Protein AF-A0A139PH31-F1 (afdb_monomer)

Radius of gyration: 16.7 Å; Cα contacts (8 Å, |Δi|>4): 154; chains: 1; bounding box: 53×32×45 Å

InterPro domains:
  IPR003717 Recombination protein O, RecO [PF02565] (2-141)
  IPR003717 Recombination protein O, RecO [PTHR33991] (1-150)
  IPR003717 Recombination protein O, RecO [TIGR00613] (2-146)
  IPR037278 ARFGAP/RecO-like zinc finger [SSF57863] (2-136)
  IPR042242 Recombination protein O, C-terminal [G3DSA:1.20.1440.120] (1-149)

Structure (mmCIF, N/CA/C/O backbone):
data_AF-A0A139PH31-F1
#
_entry.id   AF-A0A139PH31-F1
#
loop_
_atom_site.group_PDB
_atom_site.id
_atom_site.type_symbol
_atom_site.label_atom_id
_atom_site.label_alt_id
_atom_site.label_comp_id
_atom_site.label_asym_id
_atom_site.label_entity_id
_atom_site.label_seq_id
_atom_site.pdbx_PDB_ins_code
_atom_site.Cartn_x
_atom_site.Cartn_y
_atom_site.Cartn_z
_atom_site.occupancy
_atom_site.B_iso_or_equiv
_atom_site.auth_seq_id
_atom_site.auth_comp_id
_atom_site.auth_asym_id
_atom_site.auth_atom_id
_atom_site.pdbx_PDB_model_num
ATOM 1 N N . MET A 1 1 ? -7.797 -7.447 10.174 1.00 83.44 1 MET A N 1
ATOM 2 C CA . MET A 1 1 ? -6.356 -7.277 9.898 1.00 83.44 1 MET A CA 1
ATOM 3 C C . MET A 1 1 ? -5.533 -7.305 11.174 1.00 83.44 1 MET A C 1
ATOM 5 O O . MET A 1 1 ? -4.768 -8.243 11.317 1.00 83.44 1 MET A O 1
ATOM 9 N N . ALA A 1 2 ? -5.742 -6.380 12.122 1.00 86.25 2 ALA A N 1
ATOM 10 C CA . ALA A 1 2 ? -4.991 -6.337 13.388 1.00 86.25 2 ALA A CA 1
ATOM 11 C C . ALA A 1 2 ? -4.927 -7.694 14.121 1.00 86.25 2 ALA A C 1
ATOM 13 O O . ALA A 1 2 ? -3.842 -8.232 14.311 1.00 86.25 2 ALA A O 1
ATOM 14 N N . ASP A 1 3 ? -6.084 -8.289 14.420 1.00 86.25 3 ASP A N 1
ATOM 15 C CA . ASP A 1 3 ? -6.194 -9.595 15.094 1.00 86.25 3 ASP A CA 1
ATOM 16 C C . ASP A 1 3 ? -5.533 -10.751 14.318 1.00 86.25 3 ASP A C 1
ATOM 18 O O . ASP A 1 3 ? -4.913 -11.631 14.894 1.00 86.25 3 ASP A O 1
ATOM 22 N N . ALA A 1 4 ? -5.572 -10.713 12.985 1.00 87.56 4 ALA A N 1
ATOM 23 C CA . ALA A 1 4 ? -4.919 -11.732 12.161 1.00 87.56 4 ALA A CA 1
ATOM 24 C C . ALA A 1 4 ? -3.383 -11.592 12.128 1.00 87.56 4 ALA A C 1
ATOM 26 O O . ALA A 1 4 ? -2.696 -12.519 11.718 1.00 87.56 4 ALA A O 1
ATOM 27 N N . SER A 1 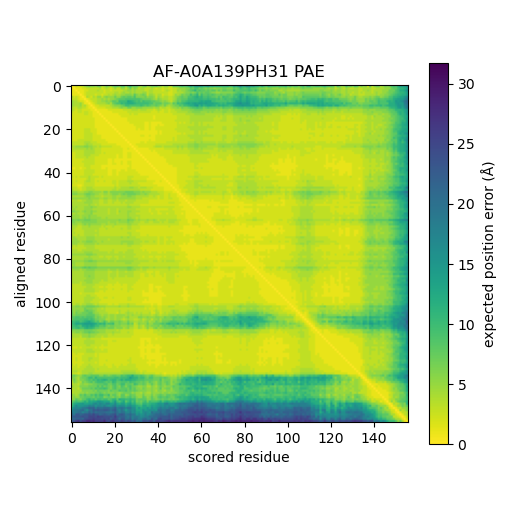5 ? -2.848 -10.432 12.527 1.00 87.69 5 SER A N 1
ATOM 28 C CA . SER A 1 5 ? -1.419 -10.082 12.455 1.00 87.69 5 SER A CA 1
ATOM 29 C C . SER A 1 5 ? -0.681 -10.200 13.798 1.00 87.69 5 SER A C 1
ATOM 31 O O . SER A 1 5 ? 0.441 -9.700 13.953 1.00 87.69 5 SER A O 1
ATOM 33 N N . ILE A 1 6 ? -1.330 -10.788 14.804 1.00 88.62 6 ILE A N 1
ATOM 34 C CA . ILE A 1 6 ? -0.787 -10.979 16.149 1.00 88.62 6 ILE A CA 1
ATOM 35 C C . ILE A 1 6 ? -0.768 -12.468 16.491 1.00 88.62 6 ILE A C 1
ATOM 37 O O . ILE A 1 6 ? -1.607 -13.239 16.031 1.00 88.62 6 ILE A O 1
ATOM 41 N N . GLN A 1 7 ? 0.222 -12.887 17.277 1.00 83.44 7 GLN A N 1
ATOM 42 C CA . GLN A 1 7 ? 0.266 -14.250 17.794 1.00 83.44 7 GLN A CA 1
ATOM 43 C C . GLN A 1 7 ? -0.696 -14.409 18.971 1.00 83.44 7 GLN A C 1
ATOM 45 O O . GLN A 1 7 ? -0.808 -13.526 19.826 1.00 83.44 7 GLN A O 1
ATOM 50 N N . ASP A 1 8 ? -1.333 -15.576 19.054 1.00 84.00 8 ASP A N 1
ATOM 51 C CA . ASP A 1 8 ? -2.242 -15.903 20.146 1.00 84.00 8 ASP A CA 1
ATOM 52 C C . ASP A 1 8 ? -1.593 -15.676 21.514 1.00 84.00 8 ASP A C 1
ATOM 54 O O . ASP A 1 8 ? -0.501 -16.167 21.812 1.00 84.00 8 ASP A O 1
ATOM 58 N N . ARG A 1 9 ? -2.327 -14.967 22.381 1.00 84.44 9 ARG A N 1
ATOM 59 C CA . ARG A 1 9 ? -1.962 -14.698 23.784 1.00 84.44 9 ARG A CA 1
ATOM 60 C C . ARG A 1 9 ? -0.652 -13.925 23.969 1.00 84.44 9 ARG A C 1
ATOM 62 O O . ARG A 1 9 ? -0.114 -13.926 25.077 1.00 84.44 9 ARG A O 1
ATOM 69 N N . GLN A 1 10 ? -0.159 -13.244 22.938 1.00 88.31 10 GLN A N 1
ATOM 70 C CA . GLN A 1 10 ? 0.958 -12.316 23.069 1.00 88.31 10 GLN A CA 1
ATOM 71 C C . GLN A 1 10 ? 0.463 -10.876 22.929 1.00 88.31 10 GLN A C 1
ATOM 73 O O . GLN A 1 10 ? -0.179 -10.555 21.933 1.00 88.31 10 GLN A O 1
ATOM 78 N N . PRO A 1 11 ? 0.725 -9.995 23.909 1.00 89.31 11 PRO A N 1
ATOM 79 C CA . PRO A 1 11 ? 0.383 -8.589 23.774 1.00 89.31 11 PRO A CA 1
ATOM 80 C 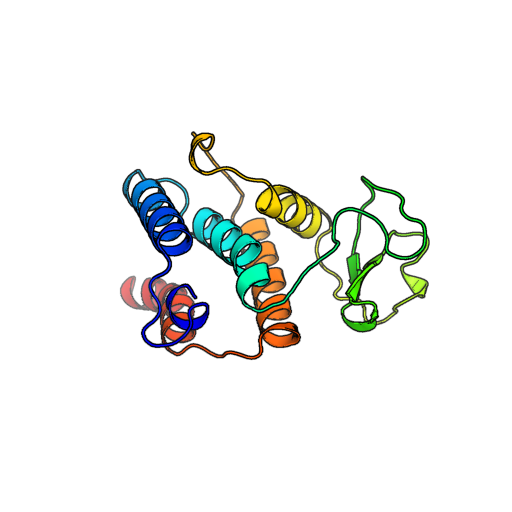C . PRO A 1 11 ? 1.290 -7.911 22.742 1.00 89.31 11 PRO A C 1
ATOM 82 O O . PRO A 1 11 ? 2.501 -8.124 22.741 1.00 89.31 11 PRO A O 1
ATOM 85 N N . ASP A 1 12 ? 0.711 -7.024 21.933 1.00 93.62 12 ASP A N 1
ATOM 86 C CA . ASP A 1 12 ? 1.459 -6.131 21.047 1.00 93.62 12 ASP A CA 1
ATOM 87 C C . ASP A 1 12 ? 1.012 -4.673 21.252 1.00 93.62 12 ASP A C 1
ATOM 89 O O . ASP A 1 12 ? 0.063 -4.205 20.614 1.00 93.62 12 ASP A O 1
ATOM 93 N N . PRO A 1 13 ? 1.671 -3.942 22.170 1.00 93.88 13 PRO A N 1
ATOM 94 C CA . PRO A 1 13 ? 1.331 -2.551 22.454 1.00 93.88 13 PRO A CA 1
ATOM 95 C C . PRO A 1 13 ? 1.505 -1.617 21.251 1.00 93.88 13 PRO A C 1
ATOM 97 O O . PRO A 1 13 ? 0.778 -0.633 21.141 1.00 93.88 13 PRO A O 1
ATOM 100 N N . ALA A 1 14 ? 2.448 -1.912 20.350 1.00 92.12 14 ALA A N 1
ATOM 101 C CA . ALA A 1 14 ? 2.714 -1.072 19.186 1.00 92.12 14 ALA A CA 1
ATOM 102 C C . ALA A 1 14 ? 1.581 -1.185 18.159 1.00 92.12 14 ALA A C 1
ATOM 104 O O . ALA A 1 14 ? 1.079 -0.169 17.682 1.00 92.12 14 ALA A O 1
ATOM 105 N N . LEU A 1 15 ? 1.126 -2.409 17.873 1.00 93.62 15 LEU A N 1
ATOM 106 C CA . LEU A 1 15 ? -0.035 -2.642 17.019 1.00 93.62 15 LEU A CA 1
ATOM 107 C C . LEU A 1 15 ? -1.311 -2.056 17.631 1.00 93.62 15 LEU A C 1
ATOM 109 O O . LEU A 1 15 ? -2.116 -1.476 16.906 1.00 93.62 15 LEU A O 1
ATOM 113 N N . PHE A 1 16 ? -1.493 -2.189 18.948 1.00 94.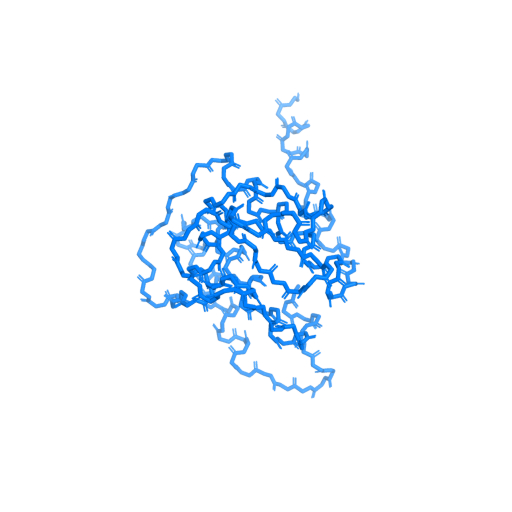06 16 PHE A N 1
ATOM 114 C CA . PHE A 1 16 ? -2.641 -1.601 19.635 1.00 94.06 16 PHE A CA 1
ATOM 115 C C . PHE A 1 16 ? -2.663 -0.076 19.488 1.00 94.06 16 PHE A C 1
ATOM 117 O O . PHE A 1 16 ? -3.667 0.468 19.040 1.00 94.06 16 PHE A O 1
ATOM 124 N N . ALA A 1 17 ? -1.551 0.600 19.791 1.00 93.88 17 ALA A N 1
ATOM 125 C CA . ALA A 1 17 ? -1.443 2.051 19.646 1.00 93.88 17 ALA A CA 1
ATOM 126 C C . ALA A 1 17 ? -1.661 2.496 18.191 1.00 93.88 17 ALA A C 1
ATOM 128 O O . ALA A 1 17 ? -2.341 3.489 17.938 1.00 93.88 17 ALA A O 1
ATOM 129 N N . PHE A 1 18 ? -1.136 1.736 17.224 1.00 94.00 18 PHE A N 1
ATOM 130 C CA . PHE A 1 18 ? -1.344 2.016 15.807 1.00 94.00 18 PHE A CA 1
ATOM 131 C C . PHE A 1 18 ? -2.823 1.897 15.407 1.00 94.00 18 PHE A C 1
ATOM 133 O O . PHE A 1 18 ? -3.371 2.805 14.779 1.00 94.00 18 PHE A O 1
ATOM 140 N N . LEU A 1 19 ? -3.498 0.818 15.815 1.00 95.12 19 LEU A N 1
ATOM 141 C CA . LEU A 1 19 ? -4.927 0.622 15.571 1.00 95.12 19 LEU A CA 1
ATOM 142 C C . LEU A 1 19 ? -5.770 1.713 16.244 1.00 95.12 19 LEU A C 1
ATOM 144 O O . LEU A 1 19 ? -6.633 2.298 15.596 1.00 95.12 19 LEU A O 1
ATOM 148 N N . GLU A 1 20 ? -5.506 2.013 17.515 1.00 95.69 20 GLU A N 1
ATOM 149 C CA . GLU A 1 20 ? -6.201 3.063 18.261 1.00 95.69 20 GLU A CA 1
ATOM 150 C C . GLU A 1 20 ? -6.071 4.416 17.552 1.00 95.69 20 GLU A C 1
ATOM 152 O O . GLU A 1 20 ? -7.074 5.087 17.307 1.00 95.69 20 GLU A O 1
ATOM 157 N N . GLN A 1 21 ? -4.858 4.787 17.137 1.00 94.44 21 GLN A N 1
ATOM 158 C CA . GLN A 1 21 ? -4.619 6.030 16.411 1.00 94.44 21 GLN A CA 1
ATOM 159 C C . GLN A 1 21 ? -5.347 6.064 15.057 1.00 94.44 21 GLN A C 1
ATOM 161 O O . GLN A 1 21 ? -5.867 7.111 14.667 1.00 94.44 21 GLN A O 1
ATOM 166 N N . THR A 1 22 ? -5.411 4.926 14.356 1.00 94.38 22 THR A N 1
ATOM 167 C CA . THR A 1 22 ? -6.180 4.780 13.107 1.00 94.38 22 THR A CA 1
ATOM 168 C C . THR A 1 22 ? -7.649 5.119 13.344 1.00 94.38 22 THR A C 1
ATOM 170 O O . THR A 1 22 ? -8.217 5.961 12.650 1.00 94.38 22 THR A O 1
ATOM 173 N N . LEU A 1 23 ? -8.253 4.493 14.357 1.00 94.81 23 LEU A N 1
ATOM 174 C CA . LEU A 1 23 ? -9.665 4.663 14.693 1.00 94.81 23 LEU A CA 1
ATOM 175 C C . LEU A 1 23 ? -9.965 6.097 15.143 1.00 94.81 23 LEU A C 1
ATOM 177 O O . LEU A 1 23 ? -10.928 6.693 14.677 1.00 94.81 23 LEU A O 1
ATOM 181 N N . GLN A 1 24 ? -9.089 6.706 15.945 1.00 95.25 24 GLN A N 1
ATOM 182 C CA . GLN A 1 24 ? -9.233 8.106 16.356 1.00 95.25 24 GLN A CA 1
ATOM 183 C C . GLN A 1 24 ? -9.186 9.094 15.180 1.00 95.25 24 GLN A C 1
ATOM 185 O O . GLN A 1 24 ? -9.795 10.161 15.241 1.00 95.25 24 GLN A O 1
ATOM 190 N N . LEU A 1 25 ? -8.422 8.806 14.121 1.00 93.81 25 LEU A N 1
ATOM 191 C CA . LEU A 1 25 ? -8.419 9.632 12.908 1.00 93.81 25 LEU A CA 1
ATOM 192 C C . LEU A 1 25 ? -9.728 9.466 12.122 1.00 93.81 25 LEU A C 1
ATOM 194 O O . LEU A 1 25 ? -10.273 10.467 11.659 1.00 93.81 25 LEU A O 1
ATOM 198 N N . ILE A 1 26 ? -10.255 8.240 12.038 1.00 93.56 26 ILE A N 1
ATOM 199 C CA . ILE A 1 26 ? -11.564 7.954 11.429 1.00 93.56 26 ILE A CA 1
ATOM 200 C C . ILE A 1 26 ? -12.676 8.699 12.179 1.00 93.56 26 ILE A C 1
ATOM 202 O O . ILE A 1 26 ? -13.464 9.407 11.557 1.00 93.56 26 ILE A O 1
ATOM 206 N N . ASP A 1 27 ? -12.692 8.629 13.512 1.00 94.38 27 ASP A N 1
ATOM 207 C CA . ASP A 1 27 ? -13.687 9.310 14.353 1.00 94.38 27 ASP A CA 1
ATOM 208 C C . ASP A 1 27 ? -13.619 10.841 14.229 1.00 94.38 27 ASP A C 1
ATOM 210 O O . AS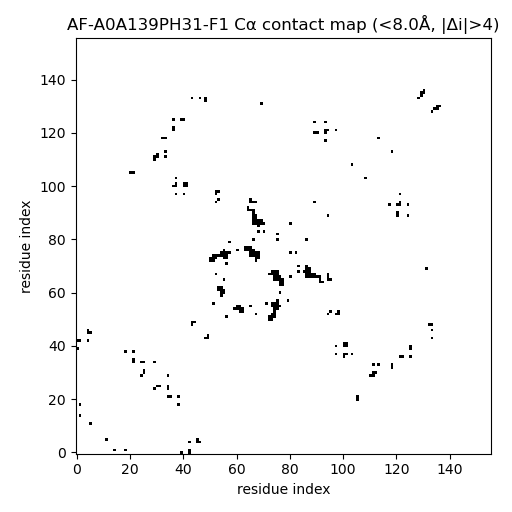P A 1 27 ? -14.626 11.534 14.375 1.00 94.38 27 ASP A O 1
ATOM 214 N N . ARG A 1 28 ? -12.437 11.389 13.917 1.00 93.50 28 ARG A N 1
ATOM 215 C CA . ARG A 1 28 ? -12.249 12.818 13.613 1.00 93.50 28 ARG A CA 1
ATOM 216 C C . ARG A 1 28 ? -12.713 13.218 12.208 1.00 93.50 28 ARG A C 1
ATOM 218 O O . ARG A 1 28 ? -12.652 14.401 11.876 1.00 93.50 28 ARG A O 1
ATOM 225 N N . GLY A 1 29 ? -13.190 12.271 11.404 1.00 91.19 29 GLY A N 1
ATOM 226 C CA . GLY A 1 29 ? -13.756 12.516 10.080 1.00 91.19 29 GLY A CA 1
ATOM 227 C C . GLY A 1 29 ? -12.740 12.505 8.940 1.00 91.19 29 GLY A C 1
ATOM 228 O O . GLY A 1 29 ? -13.068 12.961 7.845 1.00 91.19 29 GLY A O 1
ATOM 229 N N . LEU A 1 30 ? -11.518 12.008 9.165 1.00 93.00 30 LEU A N 1
ATOM 230 C CA . LEU A 1 30 ? -10.612 11.730 8.053 1.00 93.00 30 LEU A CA 1
ATOM 231 C C . LEU A 1 30 ? -11.120 10.526 7.254 1.00 93.00 30 LEU A C 1
ATOM 233 O O . LEU A 1 30 ? -11.828 9.660 7.765 1.00 93.00 30 LEU A O 1
ATOM 237 N N . ASP A 1 31 ? -10.727 10.479 5.985 1.00 91.31 31 ASP A N 1
ATOM 238 C CA . ASP A 1 31 ? -11.184 9.466 5.043 1.00 91.31 31 ASP A CA 1
ATOM 239 C C . ASP A 1 31 ? -10.809 8.043 5.493 1.00 91.31 31 ASP A C 1
ATOM 241 O O . ASP A 1 31 ? -9.640 7.640 5.469 1.00 91.31 31 ASP A O 1
ATOM 245 N N . TYR A 1 32 ? -11.820 7.279 5.908 1.00 91.44 32 TYR A N 1
ATOM 246 C CA . TYR A 1 32 ? -11.639 5.946 6.474 1.00 91.44 32 TYR A CA 1
ATOM 247 C C . TYR A 1 32 ? -11.079 4.940 5.464 1.00 91.44 32 TYR A C 1
ATOM 249 O O . TYR A 1 32 ? -10.332 4.044 5.860 1.00 91.44 32 TYR A O 1
ATOM 257 N N . GLU A 1 33 ? -11.382 5.083 4.172 1.00 91.81 33 GLU A N 1
ATOM 258 C CA . GLU A 1 33 ? -10.881 4.177 3.134 1.00 91.81 33 GLU A CA 1
ATOM 259 C C . GLU A 1 33 ? -9.372 4.343 2.980 1.00 91.81 33 GLU A C 1
ATOM 261 O O . GLU A 1 33 ? -8.629 3.364 2.892 1.00 91.81 33 GLU A O 1
ATOM 266 N N . ILE A 1 34 ? -8.900 5.590 3.024 1.00 93.69 34 ILE A N 1
ATOM 267 C CA . ILE A 1 34 ? -7.475 5.881 2.914 1.00 93.69 34 ILE A CA 1
ATOM 268 C C . ILE A 1 34 ? -6.716 5.492 4.177 1.00 93.69 34 ILE A C 1
ATOM 270 O O . ILE A 1 34 ? -5.650 4.885 4.080 1.00 93.69 34 ILE A O 1
ATOM 274 N N . LEU A 1 35 ? -7.262 5.779 5.359 1.00 94.25 35 LEU A N 1
ATOM 275 C CA . LEU A 1 35 ? -6.658 5.331 6.615 1.00 94.25 35 LEU A CA 1
ATOM 276 C C . LEU A 1 35 ? -6.558 3.804 6.672 1.00 94.25 35 LEU A C 1
ATOM 278 O O . LEU A 1 35 ? -5.527 3.276 7.089 1.00 94.25 35 LEU A O 1
ATOM 282 N N . THR A 1 36 ? -7.579 3.101 6.176 1.00 93.31 36 THR A N 1
ATOM 283 C CA . THR A 1 36 ? -7.565 1.638 6.055 1.00 93.31 36 THR A CA 1
ATOM 284 C C . THR A 1 36 ? -6.501 1.172 5.060 1.00 93.31 36 THR A C 1
ATOM 286 O O . THR A 1 36 ? -5.728 0.281 5.400 1.00 93.31 36 THR A O 1
ATOM 289 N N . ASN A 1 37 ? -6.385 1.806 3.884 1.00 94.56 37 ASN A N 1
ATOM 290 C CA . ASN A 1 37 ? -5.329 1.501 2.909 1.00 94.56 37 ASN A CA 1
ATOM 291 C C . ASN A 1 37 ? -3.923 1.659 3.517 1.00 94.56 37 ASN A C 1
ATOM 293 O O . ASN A 1 37 ? -3.062 0.804 3.315 1.00 94.56 37 ASN A O 1
ATOM 297 N N . ILE A 1 38 ? -3.677 2.741 4.267 1.00 95.25 38 ILE A N 1
ATOM 298 C CA . ILE A 1 38 ? -2.377 2.974 4.912 1.00 95.25 38 ILE A CA 1
ATOM 299 C C . ILE A 1 38 ? -2.114 1.912 5.980 1.00 95.25 38 ILE A C 1
ATOM 301 O O . ILE A 1 38 ? -1.031 1.326 6.012 1.00 95.25 38 ILE A O 1
ATOM 305 N N . PHE A 1 39 ? -3.109 1.635 6.826 1.00 95.06 39 PHE A N 1
ATOM 306 C CA . PHE A 1 39 ? -3.017 0.604 7.853 1.00 95.06 39 PHE A CA 1
ATOM 307 C C . PHE A 1 39 ? -2.681 -0.762 7.244 1.00 95.06 39 PHE A C 1
ATOM 309 O O . PHE A 1 39 ? -1.765 -1.444 7.700 1.00 95.06 39 PHE A O 1
ATOM 316 N N . GLU A 1 40 ? -3.377 -1.139 6.174 1.00 94.19 40 GLU A N 1
ATOM 317 C CA . GLU A 1 40 ? -3.146 -2.384 5.450 1.00 94.19 40 GLU A CA 1
ATOM 318 C C . GLU A 1 40 ? -1.781 -2.431 4.769 1.00 94.19 40 GLU A C 1
ATOM 320 O O . GLU A 1 40 ? -1.135 -3.474 4.809 1.00 94.19 40 GLU A O 1
ATOM 325 N N . MET A 1 41 ? -1.298 -1.332 4.194 1.00 95.06 41 MET A N 1
ATOM 326 C CA . MET A 1 41 ? 0.039 -1.307 3.604 1.00 95.06 41 MET A CA 1
ATOM 327 C C . MET A 1 41 ? 1.129 -1.513 4.668 1.00 95.06 41 MET A C 1
ATOM 329 O O . MET A 1 41 ? 2.064 -2.284 4.465 1.00 95.06 41 MET A O 1
ATOM 333 N N . GLN A 1 42 ? 1.007 -0.865 5.830 1.00 94.69 42 GLN A N 1
ATOM 334 C CA . GLN A 1 42 ? 2.022 -0.934 6.889 1.00 94.69 42 GLN A CA 1
ATOM 335 C C . GLN A 1 42 ? 2.010 -2.271 7.647 1.00 94.69 42 GLN A C 1
ATOM 337 O 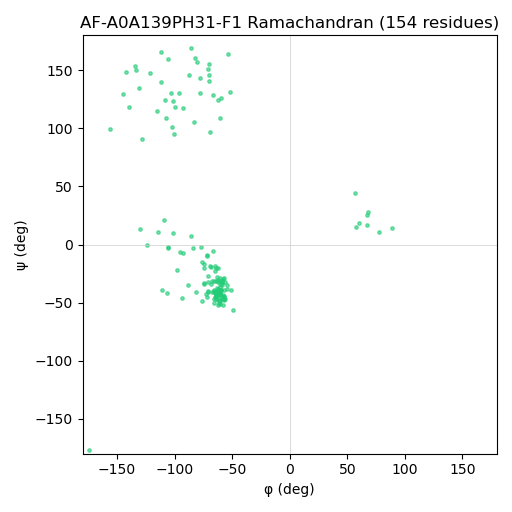O . GLN A 1 42 ? 3.062 -2.772 8.062 1.00 94.69 42 GLN A O 1
ATOM 342 N N . ILE A 1 43 ? 0.834 -2.888 7.802 1.00 93.75 43 ILE A N 1
ATOM 343 C CA . ILE A 1 43 ? 0.687 -4.136 8.558 1.00 93.75 43 ILE A CA 1
ATOM 344 C C . ILE A 1 43 ? 1.184 -5.375 7.794 1.00 93.75 43 ILE A C 1
ATOM 346 O O . ILE A 1 43 ? 1.435 -6.399 8.425 1.00 93.75 43 ILE A O 1
ATOM 350 N N . LEU A 1 44 ? 1.397 -5.288 6.472 1.00 93.06 44 LEU A N 1
ATOM 351 C CA . LEU A 1 44 ? 1.970 -6.369 5.650 1.00 93.06 44 LEU A CA 1
ATOM 352 C C . LEU A 1 44 ? 3.273 -6.934 6.237 1.00 93.06 44 LEU A C 1
ATOM 354 O O . LEU A 1 44 ? 3.464 -8.149 6.279 1.00 93.06 44 LEU A O 1
ATOM 358 N N . SER A 1 45 ? 4.119 -6.063 6.790 1.00 91.88 45 SER A N 1
ATOM 359 C CA . SER A 1 45 ? 5.371 -6.448 7.456 1.00 91.88 45 SER A CA 1
ATOM 360 C C . SER A 1 45 ? 5.171 -7.458 8.592 1.00 91.88 45 SER A C 1
ATOM 362 O O . SER A 1 45 ? 6.001 -8.345 8.798 1.00 91.88 45 SER A O 1
ATOM 364 N N . ARG A 1 46 ? 4.036 -7.389 9.296 1.00 91.69 46 ARG A N 1
ATOM 365 C CA . ARG A 1 46 ? 3.685 -8.310 10.386 1.00 91.69 46 ARG A CA 1
ATOM 366 C C . ARG A 1 46 ? 3.270 -9.691 9.892 1.00 91.69 46 ARG A C 1
ATOM 368 O O . ARG A 1 46 ? 3.354 -10.654 10.646 1.00 91.69 46 ARG A O 1
ATOM 375 N N . PHE A 1 47 ? 2.871 -9.792 8.628 1.00 91.00 47 PHE A N 1
ATOM 376 C CA . PHE A 1 47 ? 2.664 -11.058 7.928 1.00 91.00 47 PHE A CA 1
ATOM 377 C C . PHE A 1 47 ? 3.960 -11.599 7.300 1.00 91.00 47 PHE A C 1
ATOM 379 O O . PHE A 1 47 ? 3.925 -12.588 6.577 1.00 91.00 47 PHE A O 1
ATOM 386 N N . GLY A 1 48 ? 5.112 -10.969 7.568 1.00 90.62 48 GLY A N 1
ATOM 387 C CA . GLY A 1 48 ? 6.399 -11.342 6.975 1.00 90.62 48 GLY A CA 1
ATOM 388 C C . GLY A 1 48 ? 6.575 -10.863 5.533 1.00 90.62 48 GLY A C 1
ATOM 389 O O . GLY A 1 48 ? 7.530 -11.266 4.871 1.00 90.62 48 GLY A O 1
ATOM 390 N N . VAL A 1 49 ? 5.680 -10.001 5.044 1.00 92.00 49 VAL A N 1
ATOM 391 C CA . VAL A 1 49 ? 5.714 -9.474 3.679 1.00 92.00 49 VAL A CA 1
ATOM 392 C C . VAL A 1 49 ? 6.480 -8.155 3.671 1.00 92.00 49 VAL A C 1
ATOM 394 O O . VAL A 1 49 ? 6.067 -7.179 4.294 1.00 92.00 49 VAL A O 1
ATOM 397 N N . SER A 1 50 ? 7.599 -8.122 2.949 1.00 88.88 50 SER A N 1
ATOM 398 C CA . SER A 1 50 ? 8.380 -6.907 2.705 1.00 88.88 50 SER A CA 1
ATOM 399 C C . SER A 1 50 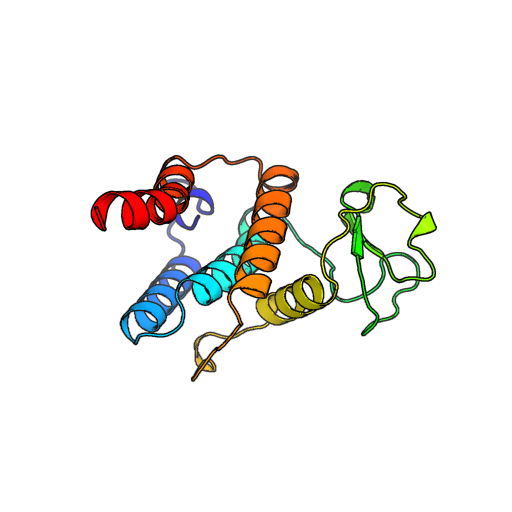? 8.346 -6.594 1.216 1.00 88.88 50 SER A C 1
ATOM 401 O O . SER A 1 50 ? 8.839 -7.382 0.409 1.00 88.88 50 SER A O 1
ATOM 403 N N . LEU A 1 51 ? 7.739 -5.466 0.854 1.00 91.00 51 LEU A N 1
ATOM 404 C CA . LEU A 1 51 ? 7.596 -5.039 -0.532 1.00 91.00 51 LEU A CA 1
ATOM 405 C C . LEU A 1 51 ? 8.603 -3.933 -0.836 1.00 91.00 51 LEU A C 1
ATOM 407 O O . LEU A 1 51 ? 8.674 -2.938 -0.121 1.00 91.00 51 LEU A O 1
ATOM 411 N N . ASN A 1 52 ? 9.343 -4.074 -1.936 1.00 92.56 52 ASN A N 1
ATOM 412 C CA . ASN A 1 52 ? 10.058 -2.951 -2.531 1.00 92.56 52 ASN A CA 1
ATOM 413 C C . ASN A 1 52 ? 9.280 -2.461 -3.755 1.00 92.56 52 ASN A C 1
ATOM 415 O O . ASN A 1 52 ? 9.329 -3.065 -4.828 1.00 92.56 52 ASN A O 1
ATOM 419 N N . ILE A 1 53 ? 8.551 -1.363 -3.562 1.00 95.12 53 ILE A N 1
ATOM 420 C CA . ILE A 1 53 ? 7.805 -0.666 -4.619 1.00 95.12 53 ILE A CA 1
ATOM 421 C C . ILE A 1 53 ? 8.359 0.736 -4.906 1.00 95.12 53 ILE A C 1
ATOM 423 O O . ILE A 1 53 ? 7.743 1.506 -5.638 1.00 95.12 53 ILE A O 1
ATOM 427 N N . HIS A 1 54 ? 9.536 1.049 -4.356 1.00 96.75 54 HIS A N 1
ATOM 428 C CA . HIS A 1 54 ? 10.176 2.357 -4.483 1.00 96.75 54 HIS A CA 1
ATOM 429 C C . HIS A 1 54 ? 11.074 2.460 -5.722 1.00 96.75 54 HIS A C 1
ATOM 431 O O . HIS A 1 54 ? 11.182 3.516 -6.351 1.00 96.75 54 HIS A O 1
ATOM 437 N N . GLU A 1 55 ? 11.733 1.358 -6.080 1.00 97.75 55 GLU A N 1
ATOM 438 C CA . GLU A 1 55 ? 12.683 1.299 -7.186 1.00 97.75 55 GLU A CA 1
ATOM 439 C C . GLU A 1 55 ? 12.445 0.081 -8.073 1.00 97.75 55 GLU A C 1
ATOM 441 O O . GLU A 1 55 ? 12.014 -0.978 -7.618 1.00 97.75 55 GLU A O 1
ATOM 446 N N . CYS A 1 56 ? 12.776 0.215 -9.357 1.00 98.50 56 CYS A N 1
ATOM 447 C CA . CYS A 1 56 ? 12.688 -0.904 -10.284 1.00 98.50 56 CYS A CA 1
ATOM 448 C C . CYS A 1 56 ? 13.588 -2.063 -9.833 1.00 98.50 56 CYS A C 1
ATOM 450 O O . CYS A 1 56 ? 14.801 -1.886 -9.737 1.00 98.50 56 CYS A O 1
ATOM 452 N N . CYS A 1 57 ? 13.037 -3.270 -9.701 1.00 97.94 57 CYS A N 1
ATOM 453 C CA . CYS A 1 57 ? 13.781 -4.453 -9.251 1.00 97.94 57 CYS A CA 1
ATOM 454 C C . CYS A 1 57 ? 14.876 -4.938 -10.226 1.00 97.94 57 CYS A C 1
ATOM 456 O O . CYS A 1 57 ? 15.625 -5.855 -9.902 1.00 97.94 57 CYS A O 1
ATOM 458 N N . VAL A 1 58 ? 14.975 -4.335 -11.417 1.00 98.06 58 VAL A N 1
ATOM 459 C CA . VAL A 1 58 ? 15.967 -4.681 -12.449 1.00 98.06 58 VAL A CA 1
ATOM 460 C C . VAL A 1 58 ? 17.076 -3.636 -12.565 1.00 98.06 58 VAL A C 1
ATOM 462 O O . VAL A 1 58 ? 18.238 -3.988 -12.734 1.00 98.06 58 VAL A O 1
ATOM 465 N N . CYS A 1 59 ? 16.731 -2.345 -12.514 1.00 98.19 59 CYS A N 1
ATOM 466 C CA . CYS A 1 59 ? 17.686 -1.255 -12.760 1.00 98.19 59 CYS A CA 1
ATOM 467 C C . CYS A 1 59 ? 17.800 -0.232 -11.631 1.00 98.19 59 CYS A C 1
ATOM 469 O O . CYS A 1 59 ? 18.551 0.728 -11.785 1.00 98.19 59 CYS A O 1
ATOM 471 N N . HIS A 1 60 ? 17.045 -0.400 -10.543 1.00 98.19 60 HIS A N 1
ATOM 472 C CA . HIS A 1 60 ? 17.077 0.436 -9.337 1.00 98.19 60 HIS A CA 1
ATOM 473 C C . HIS A 1 60 ? 16.803 1.934 -9.562 1.00 98.19 60 HIS A C 1
ATOM 475 O O . HIS A 1 60 ? 17.046 2.769 -8.696 1.00 98.19 60 HIS A O 1
ATOM 481 N N . ARG A 1 61 ? 16.274 2.318 -10.730 1.00 98.19 61 ARG A N 1
ATOM 482 C CA . ARG A 1 61 ?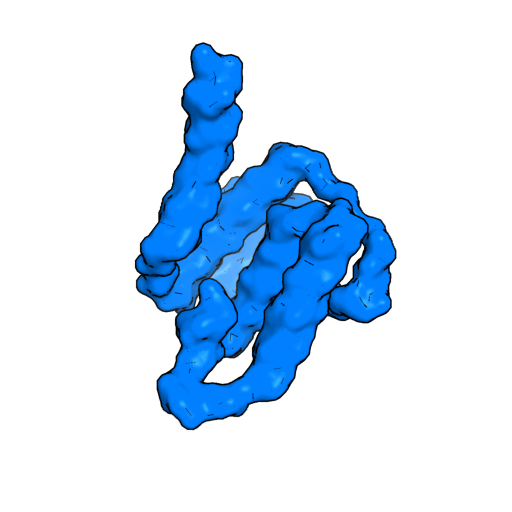 15.769 3.681 -10.935 1.00 98.19 61 ARG A CA 1
ATOM 483 C C . ARG A 1 61 ? 14.496 3.882 -10.124 1.00 98.19 61 ARG A C 1
ATOM 485 O O . ARG A 1 61 ? 13.689 2.961 -10.028 1.00 98.19 61 ARG A O 1
ATOM 492 N N . VAL A 1 62 ? 14.326 5.104 -9.627 1.00 97.56 62 VAL A N 1
ATOM 493 C CA . VAL A 1 62 ? 13.193 5.588 -8.822 1.00 97.56 62 VAL A CA 1
ATOM 494 C C . VAL A 1 62 ? 12.371 6.616 -9.605 1.00 97.56 62 VAL A C 1
ATOM 496 O O . VAL A 1 62 ? 12.844 7.152 -10.609 1.00 97.56 62 VAL A O 1
ATOM 499 N N . GLY A 1 63 ? 11.159 6.924 -9.138 1.00 94.56 63 GLY A N 1
ATOM 500 C CA . GLY A 1 63 ? 10.357 8.040 -9.665 1.00 94.56 63 GLY A CA 1
ATOM 501 C C . GLY A 1 63 ? 9.876 7.865 -11.111 1.00 94.56 63 GLY A C 1
ATOM 502 O O . GLY A 1 63 ? 9.649 8.851 -11.809 1.00 94.56 63 GLY A O 1
ATOM 503 N N . LEU A 1 64 ? 9.753 6.620 -11.573 1.00 97.12 64 LEU A N 1
ATOM 504 C CA . LEU A 1 64 ? 9.239 6.266 -12.895 1.00 97.12 64 LEU A CA 1
ATOM 505 C C . LEU A 1 64 ? 7.817 5.700 -12.771 1.00 97.12 64 LEU A C 1
ATOM 507 O O . LEU A 1 64 ? 7.447 5.243 -11.689 1.00 97.12 64 LEU A O 1
ATOM 511 N N . PRO A 1 65 ? 7.019 5.695 -13.855 1.00 97.50 65 PRO A N 1
ATOM 512 C CA . PRO A 1 65 ? 5.712 5.056 -13.833 1.00 97.50 65 PRO A CA 1
ATOM 513 C C . PRO A 1 65 ? 5.910 3.543 -13.746 1.00 97.50 65 PRO A C 1
ATOM 515 O O . PRO A 1 65 ? 6.207 2.873 -14.733 1.00 97.50 65 PRO A O 1
ATOM 518 N N . PHE A 1 66 ? 5.838 3.018 -12.534 1.00 98.38 66 PHE A N 1
ATOM 519 C CA . PHE A 1 66 ? 6.038 1.608 -12.265 1.00 98.38 66 PHE A CA 1
ATOM 520 C C . PHE A 1 66 ? 4.780 0.786 -12.520 1.00 98.38 66 PHE A C 1
ATOM 522 O O . PHE A 1 66 ? 3.671 1.307 -12.526 1.00 98.38 66 PHE A O 1
ATOM 529 N N . ASP A 1 67 ? 4.985 -0.513 -12.695 1.00 98.25 67 ASP A N 1
ATOM 530 C CA . ASP A 1 67 ? 3.946 -1.538 -12.645 1.00 98.25 67 ASP A CA 1
ATOM 531 C C . ASP A 1 67 ? 4.461 -2.707 -11.791 1.00 98.25 67 ASP A C 1
ATOM 533 O O . ASP A 1 67 ? 5.676 -2.887 -11.663 1.00 98.25 67 ASP A O 1
ATOM 537 N N . PHE A 1 68 ? 3.574 -3.481 -11.172 1.00 98.38 68 PHE A N 1
ATOM 538 C CA . PHE A 1 68 ? 3.961 -4.496 -10.190 1.00 98.38 68 PHE A CA 1
ATOM 539 C C . PHE A 1 68 ? 4.068 -5.882 -10.825 1.00 98.38 68 PHE A C 1
ATOM 541 O O . PHE A 1 68 ? 3.151 -6.341 -11.499 1.00 98.38 68 PHE A O 1
ATOM 548 N N . SER A 1 69 ? 5.171 -6.586 -10.587 1.00 98.00 69 SER A N 1
ATOM 549 C CA . SER A 1 69 ? 5.328 -7.987 -10.973 1.00 98.00 69 SER A CA 1
ATOM 550 C C . SER A 1 69 ? 5.260 -8.867 -9.733 1.00 98.00 69 SER A C 1
ATOM 552 O O . SER A 1 69 ? 6.209 -8.926 -8.952 1.00 98.00 69 SER A O 1
ATOM 554 N N . PHE A 1 70 ? 4.168 -9.619 -9.590 1.00 96.31 70 PHE A N 1
ATOM 555 C CA . PHE A 1 70 ? 4.058 -10.661 -8.564 1.00 96.31 70 PHE A CA 1
ATOM 556 C C . PHE A 1 70 ? 5.122 -11.743 -8.741 1.00 96.31 70 PHE A C 1
ATOM 558 O O . PHE A 1 70 ? 5.709 -12.209 -7.767 1.00 96.31 70 PHE A O 1
ATOM 565 N N . ARG A 1 71 ? 5.448 -12.070 -9.998 1.00 96.06 71 ARG A N 1
ATOM 566 C CA . ARG A 1 71 ? 6.482 -13.048 -10.342 1.00 96.06 71 ARG A CA 1
ATOM 567 C C . ARG A 1 71 ? 7.872 -12.640 -9.855 1.00 96.06 71 ARG A C 1
ATOM 569 O O . ARG A 1 71 ? 8.640 -13.502 -9.440 1.00 96.06 71 ARG A O 1
ATOM 576 N N . LEU A 1 72 ? 8.213 -11.355 -9.960 1.00 96.25 72 LEU A N 1
ATOM 577 C CA . LEU A 1 72 ? 9.512 -10.823 -9.537 1.00 96.25 72 LEU A CA 1
ATOM 578 C C . LEU A 1 72 ? 9.490 -10.252 -8.112 1.00 96.25 72 LEU A C 1
ATOM 580 O O . LEU A 1 72 ? 10.544 -9.892 -7.598 1.00 96.25 72 LEU A O 1
ATOM 584 N N . GLY A 1 73 ? 8.318 -10.171 -7.478 1.00 95.12 73 GLY A N 1
ATOM 585 C CA . GLY A 1 73 ? 8.154 -9.658 -6.119 1.00 95.12 73 GLY A CA 1
ATOM 586 C C . GLY A 1 73 ? 8.434 -8.161 -5.973 1.00 95.12 73 GLY A C 1
ATOM 587 O O . GLY A 1 73 ? 8.873 -7.727 -4.910 1.00 95.12 73 GLY A O 1
ATOM 588 N N . GLY A 1 74 ? 8.237 -7.368 -7.028 1.00 96.69 74 GLY A N 1
ATOM 589 C CA . GLY A 1 74 ? 8.575 -5.946 -7.008 1.00 96.69 74 GLY A CA 1
ATOM 590 C C . GLY A 1 74 ? 8.152 -5.195 -8.262 1.00 96.69 74 GLY A C 1
ATOM 591 O O . GLY A 1 74 ? 7.528 -5.750 -9.169 1.00 96.69 74 GLY A O 1
ATOM 592 N N . VAL A 1 75 ? 8.495 -3.910 -8.311 1.00 98.38 75 VAL A N 1
ATOM 593 C CA . VAL A 1 75 ? 8.087 -3.029 -9.407 1.00 98.38 75 VAL A CA 1
ATOM 594 C C . VAL A 1 75 ? 9.043 -3.046 -10.601 1.00 98.38 75 VAL A C 1
ATOM 596 O O . VAL A 1 75 ? 10.264 -3.132 -10.467 1.00 98.38 75 VAL A O 1
ATOM 599 N N . LEU A 1 76 ? 8.479 -2.907 -11.797 1.00 98.69 76 LEU A N 1
ATOM 600 C CA . LEU A 1 76 ? 9.186 -2.762 -13.066 1.00 98.69 76 LEU A CA 1
ATOM 601 C C . LEU A 1 76 ? 8.976 -1.354 -13.616 1.00 98.69 76 LEU A C 1
ATOM 603 O O . LEU A 1 76 ? 7.877 -0.817 -13.532 1.00 98.69 76 LEU A O 1
ATOM 607 N N . CYS A 1 77 ? 10.021 -0.750 -14.185 1.00 98.44 77 CYS A N 1
ATOM 608 C CA . CYS A 1 77 ? 9.895 0.502 -14.935 1.00 98.44 77 CYS A CA 1
ATOM 609 C C . CYS A 1 77 ? 9.524 0.232 -16.402 1.00 98.44 77 CYS A C 1
ATOM 611 O O . CYS A 1 77 ? 9.648 -0.912 -16.845 1.00 98.44 77 CYS A O 1
ATOM 613 N N . PRO A 1 78 ? 9.152 1.263 -17.186 1.00 98.31 78 PRO A N 1
ATOM 614 C CA . PRO A 1 78 ? 8.760 1.086 -18.587 1.00 98.31 78 PRO A CA 1
ATOM 615 C C . PRO A 1 78 ? 9.802 0.366 -19.446 1.00 98.31 78 PRO A C 1
ATOM 617 O O . PRO A 1 78 ? 9.442 -0.450 -20.289 1.00 98.31 78 PRO A O 1
ATOM 620 N N . ASP A 1 79 ? 11.089 0.601 -19.176 1.00 98.44 79 ASP A N 1
ATOM 621 C CA . ASP A 1 79 ? 12.201 -0.039 -19.894 1.00 98.44 79 ASP A CA 1
ATOM 622 C C . ASP A 1 79 ? 12.368 -1.533 -19.555 1.00 98.44 79 ASP A C 1
ATOM 624 O O . ASP A 1 79 ? 13.179 -2.211 -20.177 1.00 98.44 79 ASP A O 1
ATOM 628 N N . HIS A 1 80 ? 11.647 -2.036 -18.548 1.00 98.62 80 HIS A N 1
ATOM 629 C CA . HIS A 1 80 ? 11.718 -3.421 -18.079 1.00 98.62 80 HIS A CA 1
ATOM 630 C C . HIS A 1 80 ? 10.343 -4.090 -17.955 1.00 98.62 80 HIS A C 1
ATOM 632 O O . HIS A 1 80 ? 10.240 -5.153 -17.348 1.00 98.62 80 HIS A O 1
ATOM 638 N N . TYR A 1 81 ? 9.274 -3.513 -18.508 1.00 98.25 81 TYR A N 1
ATOM 639 C CA . TYR A 1 81 ? 7.953 -4.154 -18.521 1.00 98.25 81 TYR A CA 1
ATOM 640 C C . TYR A 1 81 ? 7.940 -5.490 -19.273 1.00 98.25 81 TYR A C 1
ATOM 642 O O . TYR A 1 81 ? 7.171 -6.381 -18.928 1.00 98.25 81 TYR A O 1
ATOM 650 N N . ASP A 1 82 ? 8.816 -5.656 -20.263 1.00 98.00 82 ASP A N 1
ATOM 651 C CA . ASP A 1 82 ? 9.046 -6.910 -20.990 1.00 98.00 82 ASP A CA 1
ATOM 652 C C . ASP A 1 82 ? 9.566 -8.037 -20.081 1.00 98.00 82 ASP A C 1
ATOM 654 O O . ASP A 1 82 ? 9.431 -9.221 -20.394 1.00 98.00 82 ASP A O 1
ATOM 658 N N . ARG A 1 83 ? 10.125 -7.688 -18.915 1.00 98.25 83 ARG A N 1
ATOM 659 C CA . ARG A 1 83 ? 10.545 -8.658 -17.902 1.00 98.25 83 ARG A CA 1
ATOM 660 C C . ARG A 1 83 ? 9.377 -9.314 -17.198 1.00 98.25 83 ARG A C 1
ATOM 662 O O . ARG A 1 83 ? 9.628 -10.276 -16.486 1.00 98.25 83 ARG A O 1
ATOM 669 N N . ASP A 1 84 ? 8.143 -8.859 -17.384 1.00 98.25 84 ASP A N 1
ATOM 670 C CA . ASP A 1 84 ? 6.941 -9.600 -17.014 1.00 98.25 84 ASP A CA 1
ATOM 671 C C . ASP A 1 84 ? 5.734 -9.145 -17.850 1.00 98.25 84 ASP A C 1
ATOM 673 O O . ASP A 1 84 ? 5.078 -8.139 -17.566 1.00 98.25 84 ASP A O 1
ATOM 677 N N . GLU A 1 85 ? 5.409 -9.920 -18.884 1.00 96.25 85 GLU A N 1
ATOM 678 C CA . GLU A 1 85 ? 4.223 -9.690 -19.717 1.00 96.25 85 GLU A CA 1
ATOM 679 C C . GLU A 1 85 ? 2.904 -9.858 -18.944 1.00 96.25 85 GLU A C 1
ATOM 681 O O . GLU A 1 85 ? 1.878 -9.371 -19.407 1.00 96.25 85 GLU A O 1
ATOM 686 N N . ARG A 1 86 ? 2.923 -10.531 -17.782 1.00 96.75 86 ARG A N 1
ATOM 687 C CA . ARG A 1 86 ? 1.759 -10.763 -16.909 1.00 96.75 86 ARG A CA 1
ATOM 688 C C . ARG A 1 86 ? 1.821 -9.962 -15.608 1.00 96.75 86 ARG A C 1
ATOM 690 O O . ARG A 1 86 ? 1.174 -10.334 -14.629 1.00 96.75 86 ARG A O 1
ATOM 697 N N . ARG A 1 87 ? 2.604 -8.881 -15.588 1.00 97.12 87 ARG A N 1
ATOM 698 C CA . ARG A 1 87 ? 2.571 -7.888 -14.508 1.00 97.12 87 ARG A CA 1
ATOM 699 C C . ARG A 1 87 ? 1.142 -7.377 -14.279 1.00 97.12 87 ARG A C 1
ATOM 701 O O . ARG A 1 87 ? 0.255 -7.552 -15.110 1.00 97.12 87 ARG A O 1
ATOM 708 N N . ALA A 1 88 ? 0.921 -6.748 -13.139 1.00 97.62 88 ALA A N 1
ATOM 709 C CA . ALA A 1 88 ? -0.412 -6.496 -12.621 1.00 97.62 88 ALA A CA 1
ATOM 710 C C . ALA A 1 88 ? -1.227 -5.466 -13.429 1.00 97.62 88 ALA A C 1
ATOM 712 O O . ALA A 1 88 ? -2.455 -5.454 -13.323 1.00 97.62 88 ALA A O 1
ATOM 713 N N . HIS A 1 89 ? -0.569 -4.639 -14.252 1.00 97.31 89 HIS A N 1
ATOM 714 C CA . HIS A 1 89 ? -1.193 -3.565 -15.027 1.00 97.31 89 HIS A CA 1
ATOM 715 C C . HIS A 1 89 ? -1.960 -2.584 -14.137 1.00 97.31 89 HIS A C 1
ATOM 717 O O . HIS A 1 89 ? -3.094 -2.198 -14.429 1.00 97.31 89 HIS A O 1
ATOM 723 N N . TRP A 1 90 ? -1.340 -2.209 -13.020 1.00 97.50 90 TRP A N 1
ATOM 724 C CA . TRP A 1 90 ? -1.894 -1.226 -12.094 1.00 97.50 90 TRP A CA 1
ATOM 725 C C . TRP A 1 90 ? -1.649 0.202 -12.576 1.00 97.50 90 TRP A C 1
ATOM 727 O O . TRP A 1 90 ? -0.714 0.464 -13.336 1.00 97.50 90 TRP A O 1
ATOM 737 N N . ASP A 1 91 ? -2.475 1.141 -12.106 1.00 97.38 91 ASP A N 1
ATOM 738 C CA . ASP A 1 91 ? -2.203 2.565 -12.298 1.00 97.38 91 ASP A CA 1
ATOM 739 C C . ASP A 1 91 ? -0.882 2.928 -11.585 1.00 97.38 91 ASP A C 1
ATOM 741 O O . ASP A 1 91 ? -0.760 2.715 -10.371 1.00 97.38 91 ASP A O 1
ATOM 745 N N . PRO A 1 92 ? 0.112 3.503 -12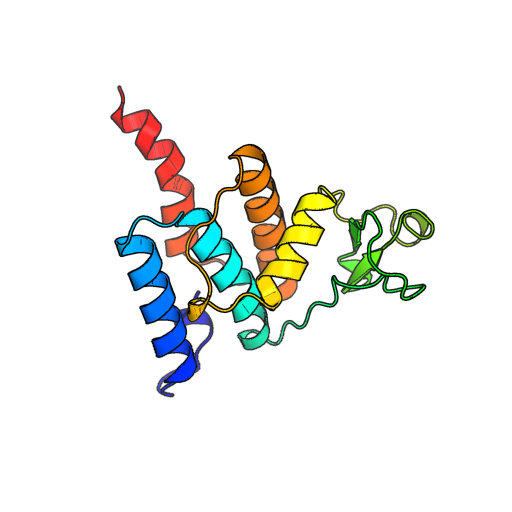.286 1.00 97.12 92 PRO A N 1
ATOM 746 C CA . PRO A 1 92 ? 1.369 3.909 -11.664 1.00 97.12 92 PRO A CA 1
ATOM 747 C C . PRO A 1 92 ? 1.199 4.894 -10.498 1.00 97.12 92 PRO A C 1
ATOM 749 O O . PRO A 1 92 ? 2.013 4.902 -9.574 1.00 97.12 92 PRO A O 1
ATOM 752 N N . ASN A 1 93 ? 0.142 5.714 -10.503 1.00 96.88 93 ASN A N 1
ATOM 753 C CA . ASN A 1 93 ? -0.169 6.625 -9.402 1.00 96.88 93 ASN A CA 1
ATOM 754 C C . ASN A 1 93 ? -0.656 5.875 -8.157 1.00 96.88 93 ASN A C 1
ATOM 756 O O . ASN A 1 93 ? -0.360 6.306 -7.043 1.00 96.88 93 ASN A O 1
ATOM 760 N N . ALA A 1 94 ? -1.357 4.747 -8.322 1.00 97.25 94 ALA A N 1
ATOM 761 C CA . ALA A 1 94 ? -1.735 3.896 -7.198 1.00 97.25 94 ALA A CA 1
ATOM 762 C C . ALA A 1 94 ? -0.479 3.313 -6.537 1.00 97.25 94 ALA A C 1
ATOM 764 O O . ALA A 1 94 ? -0.324 3.419 -5.322 1.00 97.25 94 ALA A O 1
ATOM 765 N N . LEU A 1 95 ? 0.473 2.804 -7.330 1.00 96.69 95 LEU A N 1
ATOM 766 C CA . LEU A 1 95 ? 1.767 2.335 -6.819 1.00 96.69 95 LEU A CA 1
ATOM 767 C C . LEU A 1 95 ? 2.566 3.443 -6.132 1.00 96.69 95 LEU A C 1
ATOM 769 O O . LEU A 1 95 ? 3.111 3.222 -5.053 1.00 96.69 95 LEU A O 1
ATOM 773 N N . TYR A 1 96 ? 2.594 4.640 -6.717 1.00 95.62 96 TYR A N 1
ATOM 774 C CA . TYR A 1 96 ? 3.220 5.799 -6.088 1.00 95.62 96 TYR A CA 1
ATOM 775 C C . TYR A 1 96 ? 2.607 6.096 -4.712 1.00 95.62 96 TYR A C 1
ATOM 777 O O . TYR A 1 96 ? 3.333 6.280 -3.738 1.00 95.62 96 TYR A O 1
ATOM 785 N N . LEU A 1 97 ? 1.277 6.111 -4.599 1.00 95.88 97 LEU A N 1
ATOM 786 C CA . LEU A 1 97 ? 0.593 6.351 -3.327 1.00 95.88 97 LEU A CA 1
ATOM 787 C C . LEU A 1 97 ? 0.845 5.232 -2.309 1.00 95.88 97 LEU A C 1
ATOM 789 O O . LEU A 1 97 ? 1.101 5.538 -1.145 1.00 95.88 97 LEU A O 1
ATOM 793 N N . LEU A 1 98 ? 0.846 3.964 -2.733 1.00 96.38 98 LEU A N 1
ATOM 794 C CA . LEU A 1 98 ? 1.213 2.839 -1.867 1.00 96.38 98 LEU A CA 1
ATOM 795 C C . LEU A 1 98 ? 2.650 2.972 -1.348 1.00 96.38 98 LEU A C 1
ATOM 797 O O . LEU A 1 98 ? 2.881 2.743 -0.161 1.00 96.38 98 LEU A O 1
ATOM 801 N N . ASP A 1 99 ? 3.596 3.412 -2.187 1.00 95.19 99 ASP A N 1
ATOM 802 C CA . ASP A 1 99 ? 4.974 3.678 -1.755 1.00 95.19 99 ASP A CA 1
ATOM 803 C C . ASP A 1 99 ? 5.007 4.743 -0.652 1.00 95.19 99 ASP A C 1
ATOM 805 O O . ASP A 1 99 ? 5.637 4.561 0.391 1.00 95.19 99 ASP A O 1
ATOM 809 N N . ARG A 1 100 ? 4.236 5.826 -0.823 1.00 93.31 100 ARG A N 1
ATOM 810 C CA . ARG A 1 100 ? 4.099 6.872 0.201 1.00 93.31 100 ARG A CA 1
ATOM 811 C C . ARG A 1 100 ? 3.473 6.339 1.487 1.00 93.31 100 ARG A C 1
ATOM 813 O O . ARG A 1 100 ? 3.962 6.685 2.561 1.00 93.31 100 ARG A O 1
ATOM 820 N N . PHE A 1 101 ? 2.435 5.506 1.400 1.00 94.69 101 PHE A N 1
ATOM 821 C CA . PHE A 1 101 ? 1.721 4.963 2.561 1.00 94.69 101 PHE A CA 1
ATOM 822 C C . PHE A 1 101 ? 2.627 4.169 3.503 1.00 94.69 101 PHE A C 1
ATOM 824 O O . PHE A 1 101 ? 2.431 4.239 4.716 1.00 94.69 101 PHE A O 1
ATOM 831 N N . GLN A 1 102 ? 3.668 3.505 2.992 1.00 92.19 102 GLN A N 1
ATOM 832 C CA . GLN A 1 102 ? 4.648 2.793 3.826 1.00 92.19 102 GLN A CA 1
ATOM 833 C C . GLN A 1 102 ? 5.354 3.700 4.847 1.00 92.19 102 GLN A C 1
ATOM 835 O O . GLN A 1 102 ? 5.739 3.236 5.916 1.00 92.19 102 GLN A O 1
ATOM 840 N N . ALA A 1 103 ? 5.515 4.989 4.532 1.00 89.88 103 ALA A N 1
ATOM 841 C CA . ALA A 1 103 ? 6.250 5.949 5.355 1.00 89.88 103 ALA A CA 1
ATOM 842 C C . ALA A 1 103 ? 5.348 6.943 6.109 1.00 89.88 103 ALA A C 1
ATOM 844 O O . ALA A 1 103 ? 5.856 7.799 6.837 1.00 89.88 103 ALA A O 1
ATOM 845 N N . VAL A 1 104 ? 4.026 6.872 5.926 1.00 91.69 104 VAL A N 1
ATOM 846 C CA . VAL A 1 104 ? 3.092 7.813 6.555 1.00 91.69 104 VAL A CA 1
ATOM 847 C C . VAL A 1 104 ? 3.088 7.632 8.071 1.00 91.69 104 VAL A C 1
ATOM 849 O O . VAL A 1 104 ? 2.857 6.540 8.586 1.00 91.69 104 VAL A O 1
ATOM 852 N N . LYS A 1 105 ? 3.259 8.738 8.795 1.00 89.25 105 LYS A N 1
ATOM 853 C CA . LYS A 1 105 ? 3.043 8.795 10.239 1.00 89.25 105 LYS A CA 1
ATOM 854 C C . LYS A 1 105 ? 1.695 9.429 10.529 1.00 89.25 105 LYS A C 1
ATOM 856 O O . LYS A 1 105 ? 1.440 10.573 10.167 1.00 89.25 105 LYS A O 1
ATOM 861 N N . PHE A 1 106 ? 0.848 8.714 11.255 1.00 86.38 106 PHE A N 1
ATOM 862 C CA . PHE A 1 106 ? -0.494 9.185 11.605 1.00 86.38 106 PHE A CA 1
ATOM 863 C C . PHE A 1 106 ? -0.507 10.423 12.503 1.00 86.38 106 PHE A C 1
ATOM 865 O O . PHE A 1 106 ? -1.489 11.158 12.521 1.00 86.38 106 PHE A O 1
ATOM 872 N N . SER A 1 107 ? 0.588 10.705 13.210 1.00 82.69 107 SER A N 1
ATOM 873 C CA . SER A 1 107 ? 0.748 11.945 13.976 1.00 82.69 107 SER A CA 1
ATOM 874 C C . SER A 1 107 ? 0.875 13.190 13.093 1.00 82.69 107 SER A C 1
ATOM 876 O O . SER A 1 107 ? 0.685 14.292 13.588 1.00 82.69 107 SER A O 1
ATOM 878 N N . GLU A 1 108 ? 1.222 13.018 11.815 1.00 84.06 108 GLU A N 1
ATOM 879 C CA . GLU A 1 108 ? 1.477 14.096 10.850 1.00 84.06 108 GLU A CA 1
ATOM 880 C C . GLU A 1 108 ? 0.319 14.254 9.842 1.00 84.06 108 GLU A C 1
ATOM 882 O O . GLU A 1 108 ? 0.343 15.152 9.002 1.00 84.06 108 GLU A O 1
ATOM 887 N N . LEU A 1 109 ? -0.709 13.395 9.911 1.00 84.56 109 LEU A N 1
ATOM 888 C CA . LEU A 1 109 ? -1.886 13.467 9.045 1.00 84.56 109 LEU A CA 1
ATOM 889 C C . LEU A 1 109 ? -2.905 14.478 9.583 1.00 84.56 109 LEU A C 1
ATOM 891 O O . LEU A 1 109 ? -3.640 14.194 10.528 1.00 84.56 109 LEU A O 1
ATOM 895 N N . GLU A 1 110 ? -2.982 15.640 8.936 1.00 79.31 110 GLU A N 1
ATOM 896 C CA . GLU A 1 110 ? -4.024 16.644 9.197 1.00 79.31 110 GLU A CA 1
ATOM 897 C C . GLU A 1 110 ? -5.218 16.494 8.249 1.00 79.31 110 GLU A C 1
ATOM 899 O O . GLU A 1 110 ? -6.369 16.512 8.679 1.00 79.31 110 GLU A O 1
ATOM 904 N N . THR A 1 111 ? -4.947 16.323 6.952 1.00 81.44 111 THR A N 1
ATOM 905 C CA . THR A 1 111 ? -5.965 16.119 5.915 1.00 81.44 111 THR A CA 1
ATOM 906 C C . THR A 1 111 ? -5.467 15.115 4.883 1.00 81.44 111 THR A C 1
ATOM 908 O O . THR A 1 111 ? -4.269 15.021 4.613 1.00 81.44 111 THR A O 1
ATOM 911 N N . ILE A 1 112 ? -6.392 14.357 4.297 1.00 82.62 112 ILE A N 1
ATOM 912 C CA . ILE A 1 112 ? -6.112 13.480 3.165 1.00 82.62 112 ILE A CA 1
ATOM 913 C C . ILE A 1 112 ? -7.328 13.467 2.247 1.00 82.62 112 ILE A C 1
ATOM 915 O O . ILE A 1 112 ? -8.457 13.321 2.704 1.00 82.62 112 ILE A O 1
ATOM 919 N N . SER A 1 113 ? -7.096 13.688 0.957 1.00 85.31 113 SER A N 1
ATOM 920 C CA . SER A 1 113 ? -8.145 13.696 -0.056 1.00 85.31 113 SER A CA 1
ATOM 921 C C . SER A 1 113 ? -7.623 12.998 -1.297 1.00 85.31 113 SER A C 1
ATOM 923 O O . SER A 1 113 ? -6.620 13.402 -1.886 1.00 85.31 113 SER A O 1
ATOM 925 N N . ILE A 1 114 ? -8.286 11.906 -1.649 1.00 92.56 114 ILE A N 1
ATOM 926 C CA . ILE A 1 114 ? -8.013 11.092 -2.825 1.00 92.56 114 ILE A CA 1
ATOM 927 C C . ILE A 1 114 ? -9.364 10.895 -3.502 1.00 92.56 114 ILE A C 1
ATOM 929 O O . ILE A 1 114 ? -10.364 10.647 -2.835 1.00 92.56 114 ILE A O 1
ATOM 933 N N . HIS A 1 115 ? -9.409 11.057 -4.818 1.00 94.06 115 HIS A N 1
ATOM 934 C CA . HIS A 1 115 ? -10.645 10.896 -5.574 1.00 94.06 115 HIS A CA 1
ATOM 935 C C . HIS A 1 115 ? -11.063 9.419 -5.630 1.00 94.06 115 HIS A C 1
ATOM 937 O O . HIS A 1 115 ? -10.213 8.529 -5.619 1.00 94.06 115 HIS A O 1
ATOM 943 N N . ASP A 1 116 ? -12.367 9.163 -5.729 1.00 93.56 116 ASP A N 1
ATOM 944 C CA . ASP A 1 116 ? -12.934 7.820 -5.547 1.00 93.56 116 ASP A CA 1
ATOM 945 C C . ASP A 1 116 ? -12.385 6.772 -6.524 1.00 93.56 116 ASP A C 1
ATOM 947 O O . ASP A 1 116 ? -12.210 5.616 -6.150 1.00 93.56 116 ASP A O 1
ATOM 951 N N . GLU A 1 117 ? -12.051 7.158 -7.758 1.00 95.75 117 GLU A N 1
ATOM 952 C CA . GLU A 1 117 ? -11.468 6.219 -8.725 1.00 95.75 117 GLU A CA 1
ATOM 953 C C . GLU A 1 117 ? -10.101 5.696 -8.266 1.00 95.75 117 GLU A C 1
ATOM 955 O O . GLU A 1 117 ? -9.849 4.493 -8.274 1.00 95.75 117 GLU A O 1
ATOM 960 N N . MET A 1 118 ? -9.246 6.578 -7.746 1.00 96.81 118 MET A N 1
ATOM 961 C CA . MET A 1 118 ? -7.960 6.171 -7.187 1.00 96.81 118 MET A CA 1
ATOM 962 C C . MET A 1 118 ? -8.121 5.350 -5.907 1.00 96.81 118 MET A C 1
ATOM 964 O O . MET A 1 118 ? -7.322 4.451 -5.663 1.00 96.81 118 MET A O 1
ATOM 968 N N . LYS A 1 119 ? -9.163 5.593 -5.098 1.00 95.56 119 LYS A N 1
ATOM 969 C CA . LYS A 1 119 ? -9.461 4.728 -3.943 1.00 95.56 119 LYS A CA 1
ATOM 970 C C . LYS A 1 119 ? -9.754 3.296 -4.375 1.00 95.56 119 LYS A C 1
ATOM 972 O O . LYS A 1 119 ? -9.241 2.365 -3.755 1.00 95.56 119 LYS A O 1
ATOM 977 N N . LYS A 1 120 ? -10.529 3.119 -5.450 1.00 94.44 120 LYS A N 1
ATOM 978 C CA . LYS A 1 120 ? -10.835 1.797 -6.015 1.00 94.44 120 LYS A CA 1
ATOM 979 C C . LYS A 1 120 ? -9.584 1.106 -6.542 1.00 94.44 120 LYS A C 1
ATOM 981 O O . LYS A 1 120 ? -9.389 -0.071 -6.248 1.00 94.44 120 LYS A O 1
ATOM 986 N N . GLU A 1 121 ? -8.716 1.822 -7.257 1.00 97.12 121 GLU A N 1
ATOM 987 C CA . GLU A 1 121 ? -7.451 1.243 -7.727 1.00 97.12 121 GLU A CA 1
ATOM 988 C C . GLU A 1 121 ? -6.532 0.862 -6.557 1.00 97.12 121 GLU A C 1
ATOM 990 O O . GLU A 1 121 ? -6.011 -0.251 -6.536 1.00 97.12 121 GLU A O 1
ATOM 995 N N . LEU A 1 122 ? -6.401 1.710 -5.530 1.00 97.19 122 LEU A N 1
ATOM 996 C CA . LEU A 1 122 ? -5.648 1.383 -4.310 1.00 97.19 122 LEU A CA 1
ATOM 997 C C . LEU A 1 122 ? -6.194 0.131 -3.617 1.00 97.19 122 LEU A C 1
ATOM 999 O O . LEU A 1 122 ? -5.426 -0.757 -3.243 1.00 97.19 122 LEU A O 1
ATOM 1003 N N . ARG A 1 123 ? -7.520 0.049 -3.479 1.00 94.81 123 ARG A N 1
ATOM 1004 C CA . ARG A 1 123 ? -8.211 -1.089 -2.874 1.00 94.81 123 ARG A CA 1
ATOM 1005 C C . ARG A 1 123 ? -7.939 -2.377 -3.645 1.00 94.81 123 ARG A C 1
ATOM 1007 O O . ARG A 1 123 ? -7.496 -3.354 -3.053 1.00 94.81 123 ARG A O 1
ATOM 1014 N N . LYS A 1 124 ? -8.088 -2.344 -4.970 1.00 95.19 124 LYS A N 1
ATOM 1015 C CA . LYS A 1 124 ? -7.770 -3.457 -5.874 1.00 95.19 124 LYS A CA 1
ATOM 1016 C C . LYS A 1 124 ? -6.309 -3.901 -5.764 1.00 95.19 124 LYS A C 1
ATOM 1018 O O . LYS A 1 124 ? -6.053 -5.102 -5.728 1.00 95.19 124 LYS A O 1
ATOM 1023 N N . CYS A 1 125 ? -5.359 -2.965 -5.701 1.00 96.94 125 CYS A N 1
ATOM 1024 C CA . CYS A 1 125 ? -3.940 -3.292 -5.537 1.00 96.94 125 CYS A CA 1
ATOM 1025 C C . CYS A 1 125 ? -3.693 -4.022 -4.209 1.00 96.94 125 CYS A C 1
ATOM 1027 O O . CYS A 1 125 ? -3.083 -5.089 -4.194 1.00 96.94 125 CYS A O 1
ATOM 1029 N N . LEU A 1 126 ? -4.202 -3.477 -3.098 1.00 95.31 126 LEU A N 1
ATOM 1030 C CA . LEU A 1 126 ? -4.062 -4.087 -1.775 1.00 95.31 126 LEU A CA 1
ATOM 1031 C C . LEU A 1 126 ? -4.730 -5.460 -1.713 1.00 95.31 126 LEU A C 1
ATOM 1033 O O . LEU A 1 126 ? -4.118 -6.400 -1.221 1.00 95.31 126 LEU A O 1
ATOM 1037 N N . ASP A 1 127 ? -5.936 -5.610 -2.254 1.00 93.62 127 ASP A N 1
ATOM 1038 C CA . ASP A 1 127 ? -6.631 -6.897 -2.280 1.00 93.62 127 ASP A CA 1
ATOM 1039 C C . ASP A 1 127 ? -5.795 -7.974 -2.979 1.00 93.62 127 ASP A C 1
ATOM 1041 O O . ASP A 1 127 ? -5.607 -9.052 -2.418 1.00 93.62 127 ASP A O 1
ATOM 1045 N N . GLN A 1 128 ? -5.204 -7.654 -4.134 1.00 94.88 128 GLN A N 1
ATOM 1046 C CA . GLN A 1 128 ? -4.308 -8.570 -4.843 1.00 94.88 128 GLN A CA 1
ATOM 1047 C C . GLN A 1 128 ? -3.016 -8.861 -4.061 1.00 94.88 128 GLN A C 1
ATOM 1049 O O . GLN A 1 128 ? -2.582 -10.010 -4.020 1.00 94.88 128 GLN A O 1
ATOM 1054 N N . LEU A 1 129 ? -2.410 -7.861 -3.402 1.00 95.25 129 LEU A N 1
ATOM 1055 C CA . LEU A 1 129 ? -1.244 -8.078 -2.530 1.00 95.25 129 LEU A CA 1
ATOM 1056 C C . LEU A 1 129 ? -1.571 -9.029 -1.372 1.00 95.25 129 LEU A C 1
ATOM 1058 O O . LEU A 1 129 ? -0.771 -9.902 -1.045 1.00 95.25 129 LEU A O 1
ATOM 1062 N N . TYR A 1 130 ? -2.734 -8.864 -0.748 1.00 93.31 130 TYR A N 1
ATOM 1063 C CA . TYR A 1 130 ? -3.162 -9.699 0.370 1.00 93.31 130 TYR A CA 1
ATOM 1064 C C . TYR A 1 130 ? -3.523 -11.117 -0.061 1.00 93.31 130 TYR A C 1
ATOM 1066 O O . TYR A 1 130 ? -3.161 -12.067 0.636 1.00 93.31 130 TYR A O 1
ATOM 1074 N N . ASP A 1 131 ? -4.198 -11.268 -1.197 1.00 92.75 131 ASP A N 1
ATOM 1075 C CA . ASP A 1 131 ? -4.522 -12.580 -1.747 1.00 92.75 131 ASP A CA 1
ATOM 1076 C C . ASP A 1 131 ? -3.247 -13.353 -2.125 1.00 92.75 131 ASP A C 1
ATOM 1078 O O . ASP A 1 131 ? -3.141 -14.531 -1.788 1.00 92.75 131 ASP A O 1
ATOM 1082 N N . GLU A 1 132 ? -2.256 -12.691 -2.736 1.00 93.12 132 GLU A N 1
ATOM 1083 C CA . GLU A 1 132 ? -1.007 -13.339 -3.160 1.00 93.12 132 GLU A CA 1
ATOM 1084 C C . GLU A 1 132 ? -0.049 -13.622 -1.990 1.00 93.12 132 GLU A C 1
ATOM 1086 O O . GLU A 1 132 ? 0.475 -14.729 -1.868 1.00 93.12 132 GLU A O 1
ATOM 1091 N N . TYR A 1 133 ? 0.212 -12.635 -1.125 1.00 92.12 133 TYR A N 1
ATOM 1092 C CA . TYR A 1 133 ? 1.300 -12.727 -0.141 1.00 92.12 133 TYR A CA 1
ATOM 1093 C C . TYR A 1 133 ? 0.863 -13.151 1.260 1.00 92.12 133 TYR A C 1
ATOM 1095 O O . TYR A 1 133 ? 1.696 -13.621 2.035 1.00 92.12 133 TYR A O 1
ATOM 1103 N N . VAL A 1 134 ? -0.411 -12.973 1.614 1.00 91.44 134 VAL A N 1
ATOM 1104 C CA . VAL A 1 134 ? -0.912 -13.269 2.967 1.00 91.44 134 VAL A CA 1
ATOM 1105 C C . VAL A 1 134 ? -1.849 -14.476 2.961 1.00 91.44 134 VAL A C 1
ATOM 1107 O O . VAL A 1 134 ? -1.797 -15.292 3.880 1.00 91.44 134 VAL A O 1
ATOM 1110 N N . GLY A 1 135 ? -2.705 -14.615 1.943 1.00 84.94 135 GLY A N 1
ATOM 1111 C CA . GLY A 1 135 ? -3.588 -15.774 1.767 1.00 84.94 135 GLY A CA 1
ATOM 1112 C C . GLY A 1 135 ? -4.690 -15.911 2.829 1.00 84.94 135 GLY A C 1
ATOM 1113 O O . GLY A 1 135 ? -5.275 -16.985 2.989 1.00 84.94 135 GLY A O 1
ATOM 1114 N N . ILE A 1 136 ? -4.982 -14.847 3.588 1.00 79.44 136 ILE A N 1
ATOM 1115 C CA . ILE A 1 136 ? -6.015 -14.853 4.633 1.00 79.44 136 ILE A CA 1
ATOM 1116 C C . ILE A 1 136 ? -7.296 -14.207 4.103 1.00 79.44 136 ILE A C 1
ATOM 1118 O O . ILE A 1 136 ? -7.356 -13.007 3.845 1.00 79.44 136 ILE A O 1
ATOM 1122 N N . HIS A 1 137 ? -8.376 -14.986 4.061 1.00 76.12 137 HIS A N 1
ATOM 1123 C CA . HIS A 1 137 ? -9.702 -14.493 3.693 1.00 76.12 137 HIS A CA 1
ATOM 1124 C C . HIS A 1 137 ? -10.573 -14.255 4.935 1.00 76.12 137 HIS A C 1
ATOM 1126 O O . HIS A 1 137 ? -11.235 -15.162 5.447 1.00 76.12 137 HIS A O 1
ATOM 1132 N N . LEU A 1 138 ? -10.605 -13.013 5.423 1.00 78.00 138 LEU A N 1
ATOM 1133 C CA . LEU A 1 138 ? -11.394 -12.644 6.601 1.00 78.00 138 LEU A CA 1
ATOM 1134 C C . LEU A 1 138 ? -12.885 -12.488 6.269 1.00 78.00 138 LEU A C 1
ATOM 1136 O O . LEU A 1 138 ? -13.265 -11.734 5.374 1.00 78.00 138 LEU A O 1
ATOM 1140 N N . LYS A 1 139 ? -13.757 -13.121 7.066 1.00 76.38 139 LYS A N 1
ATOM 1141 C CA . LYS A 1 139 ? -15.219 -12.936 6.968 1.00 76.38 139 LYS A CA 1
ATOM 1142 C C . LYS A 1 139 ? -15.636 -11.479 7.187 1.00 76.38 139 LYS A C 1
ATOM 1144 O O .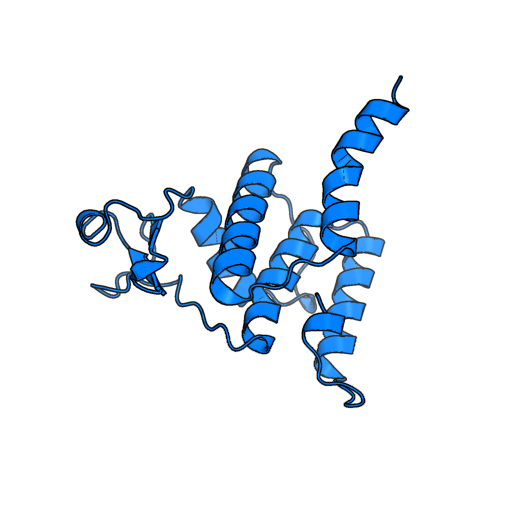 LYS A 1 139 ? -16.510 -10.988 6.484 1.00 76.38 139 LYS A O 1
ATOM 1149 N N . ALA A 1 140 ? -14.991 -10.796 8.135 1.00 79.56 140 ALA A N 1
ATOM 1150 C CA . ALA A 1 140 ? -15.252 -9.388 8.426 1.00 79.56 140 ALA A CA 1
ATOM 1151 C C . ALA A 1 140 ? -14.941 -8.481 7.225 1.00 79.56 140 ALA A C 1
ATOM 1153 O O . ALA A 1 140 ? -15.713 -7.572 6.948 1.00 79.56 140 ALA A O 1
ATOM 1154 N N . LYS A 1 141 ? -13.870 -8.777 6.474 1.00 80.56 141 LYS A N 1
ATOM 1155 C CA . LYS A 1 141 ? -13.528 -8.050 5.244 1.00 80.56 141 LYS A CA 1
ATOM 1156 C C . LYS A 1 141 ? -14.637 -8.204 4.201 1.00 80.56 141 LYS A C 1
ATOM 1158 O O . LYS A 1 141 ? -15.221 -7.212 3.796 1.00 80.56 141 LYS A O 1
ATOM 1163 N N . LYS A 1 142 ? -15.045 -9.448 3.910 1.00 78.06 142 LYS A N 1
ATOM 1164 C CA . LYS A 1 142 ? -16.163 -9.729 2.986 1.00 78.06 142 LYS A CA 1
ATOM 1165 C C . LYS A 1 142 ? -17.453 -8.997 3.365 1.00 78.06 142 LYS A C 1
ATOM 1167 O O . LYS A 1 142 ? -18.192 -8.561 2.490 1.00 78.06 142 LYS A O 1
ATOM 1172 N N . PHE A 1 143 ? -17.743 -8.892 4.661 1.00 78.31 143 PHE A N 1
ATOM 1173 C CA . PHE A 1 143 ? -18.892 -8.131 5.140 1.00 78.31 143 PHE A CA 1
ATOM 1174 C C . PHE A 1 143 ? -18.740 -6.631 4.852 1.00 78.31 143 PHE A C 1
ATOM 1176 O O . PHE A 1 143 ? -19.649 -6.050 4.266 1.00 78.31 143 PHE A O 1
ATOM 1183 N N . ILE A 1 144 ? -17.600 -6.026 5.203 1.00 77.38 144 ILE A N 1
ATOM 1184 C CA . ILE A 1 144 ? -17.317 -4.603 4.953 1.00 77.38 144 ILE A CA 1
ATOM 1185 C C . ILE A 1 144 ? -17.392 -4.284 3.456 1.00 77.38 144 ILE A C 1
ATOM 1187 O O . ILE A 1 144 ? -18.098 -3.354 3.081 1.00 77.38 144 ILE A O 1
ATOM 1191 N N . ASP A 1 145 ? -16.769 -5.102 2.606 1.00 75.75 145 ASP A N 1
ATOM 1192 C CA . ASP A 1 145 ? -16.805 -4.933 1.148 1.00 75.75 145 ASP A CA 1
ATOM 1193 C C . ASP A 1 145 ? -18.247 -4.977 0.615 1.00 75.75 145 ASP A C 1
ATOM 1195 O O . ASP A 1 145 ? -18.612 -4.250 -0.309 1.00 75.75 145 ASP A O 1
ATOM 1199 N N . SER A 1 146 ? -19.107 -5.796 1.234 1.00 71.88 146 SER A N 1
ATOM 1200 C CA . SER A 1 146 ? -20.515 -5.874 0.848 1.00 71.88 146 SER A CA 1
ATOM 1201 C C . SER A 1 146 ? -21.314 -4.626 1.235 1.00 71.88 146 SER A C 1
ATOM 1203 O O . SER A 1 146 ? -22.291 -4.323 0.552 1.00 71.88 146 SER A O 1
ATOM 1205 N N . LEU A 1 147 ? -20.932 -3.869 2.275 1.00 72.25 147 LEU A N 1
ATOM 1206 C CA . LEU A 1 147 ? -21.718 -2.729 2.781 1.00 72.25 147 LEU A CA 1
ATOM 1207 C C . LEU A 1 147 ? -21.953 -1.635 1.734 1.00 72.25 147 LEU A C 1
ATOM 1209 O O . LEU A 1 147 ? -23.021 -1.026 1.747 1.00 72.25 147 LEU A O 1
ATOM 1213 N N . GLY A 1 148 ? -21.020 -1.432 0.798 1.00 67.06 148 GLY A N 1
ATOM 1214 C CA . GLY A 1 148 ? -21.222 -0.512 -0.327 1.00 67.06 148 GLY A CA 1
ATOM 1215 C C . GLY A 1 148 ? -22.459 -0.866 -1.162 1.00 67.06 148 GLY A C 1
ATOM 1216 O O . GLY A 1 148 ? -23.235 0.016 -1.512 1.00 67.06 148 GLY A O 1
ATOM 1217 N N . SER A 1 149 ? -22.707 -2.162 -1.384 1.00 64.19 149 SER A N 1
ATOM 1218 C CA . SER A 1 149 ? -23.901 -2.646 -2.095 1.00 64.19 149 SER A CA 1
ATOM 1219 C C . SER A 1 149 ? -25.182 -2.552 -1.255 1.00 64.19 149 SER A C 1
ATOM 1221 O O . SER A 1 149 ? -26.248 -2.239 -1.779 1.00 64.19 149 SER A O 1
ATOM 1223 N N . TRP A 1 150 ? -25.090 -2.742 0.067 1.00 60.31 150 TRP A N 1
ATOM 1224 C CA . TRP A 1 150 ? -26.233 -2.578 0.976 1.00 60.31 150 TRP A CA 1
ATOM 1225 C C . TRP A 1 150 ? -26.677 -1.120 1.097 1.00 60.31 150 TRP A C 1
ATOM 1227 O O . TRP A 1 150 ? -27.869 -0.854 1.222 1.00 60.31 150 TRP A O 1
ATOM 1237 N N . GLY A 1 151 ? -25.737 -0.175 1.035 1.00 58.31 151 GLY A N 1
ATOM 1238 C CA . GLY A 1 151 ? -26.036 1.256 1.032 1.00 58.31 151 GLY A CA 1
ATOM 1239 C C . GLY A 1 151 ? -26.807 1.724 -0.206 1.00 58.31 151 GLY A C 1
ATOM 1240 O O . GLY A 1 151 ? -27.488 2.744 -0.131 1.00 58.31 151 GLY A O 1
ATOM 1241 N N . GLU A 1 152 ? -26.731 0.992 -1.320 1.00 59.09 152 GLU A N 1
ATOM 1242 C CA . GLU A 1 152 ? -27.593 1.216 -2.488 1.00 59.09 152 GLU A CA 1
ATOM 1243 C C . GLU A 1 152 ? -28.968 0.565 -2.305 1.00 59.09 152 GLU A C 1
ATOM 1245 O O . GLU A 1 152 ? -29.975 1.206 -2.574 1.00 59.09 152 GLU A O 1
ATOM 1250 N N . ILE A 1 153 ? -29.025 -0.646 -1.737 1.00 56.56 153 ILE A N 1
ATOM 1251 C CA . ILE A 1 153 ? -30.283 -1.363 -1.450 1.00 56.56 153 ILE A CA 1
ATOM 1252 C C . ILE A 1 153 ? -31.152 -0.633 -0.409 1.00 56.56 153 ILE A C 1
ATOM 1254 O O . ILE A 1 153 ? -32.370 -0.720 -0.459 1.00 56.56 153 ILE A O 1
ATOM 1258 N N . LEU A 1 154 ? -30.546 0.083 0.543 1.00 52.72 154 LEU A N 1
ATOM 1259 C CA . LEU A 1 154 ? -31.256 0.840 1.586 1.00 52.72 154 LEU A CA 1
ATOM 1260 C C . LEU A 1 154 ? -31.706 2.246 1.141 1.00 52.72 154 LEU A C 1
ATOM 1262 O O . LEU A 1 154 ? -32.294 2.972 1.943 1.00 52.72 154 LEU A O 1
ATOM 1266 N N . LYS A 1 155 ? -31.375 2.660 -0.090 1.00 53.22 155 LYS A N 1
ATOM 1267 C CA . LYS A 1 155 ? -31.839 3.924 -0.688 1.00 53.22 155 LYS A CA 1
ATOM 1268 C C . LYS A 1 155 ? -33.127 3.766 -1.509 1.00 53.22 155 LYS A C 1
ATOM 1270 O O . LYS A 1 155 ? -33.684 4.795 -1.895 1.00 53.22 155 LYS A O 1
ATOM 1275 N N . ASP A 1 156 ? -33.579 2.530 -1.719 1.00 39.00 156 ASP A N 1
ATOM 1276 C CA . ASP A 1 156 ? -34.896 2.157 -2.260 1.00 39.00 156 ASP A CA 1
ATOM 1277 C C . ASP A 1 156 ? -35.888 1.817 -1.129 1.00 39.00 156 ASP A C 1
ATOM 1279 O O . ASP A 1 156 ? -37.109 2.026 -1.331 1.00 39.00 156 ASP A O 1
#

Nearest PDB structures (foldseek):
  2v1c-assembly1_C-2  TM=7.062E-01  e=1.190E-02  Deinococcus radiodurans R1 = ATCC 13939 = DSM 20539
  1u5k-assembly1_A  TM=7.025E-01  e=8.148E-02  Deinococcus radiodurans R1 = ATCC 13939 = DSM 20539
  4jcv-assembly1_F  TM=6.449E-01  e=5.111E-02  Deinococcus radiodurans R1 = ATCC 13939 = DSM 20539
  4jcv-assembly1_E  TM=6.598E-01  e=1.091E-01  Deinococcus radiodurans R1 = ATCC 13939 = DSM 20539
  7ymo-assembly1_A  TM=5.926E-01  e=9.155E-02  Campylobacter jejuni

pLDDT: mean 90.19, std 10.4, range [39.0, 98.69]

Secondary structure (DSSP, 8-state):
-TGGGS-TT---HHHHHHHHHHHHHHHTT--HHHHHHHHHHHHGGGGT---B-SB-TTT--BSS--EEETTTTEEE-GGGGGG-TTS----HHHHHHHHHHTT--GGG-S-----HHHHHHHHHHHHHHHHHHT----HHHHHHHHHHHHHHHTT-

Solvent-accessible surface area (backbone atoms only — not comparable to full-atom values): 9358 Å² total; per-residue (Å²): 107,72,78,79,52,51,60,90,98,54,90,54,70,66,62,49,53,51,51,51,53,52,50,56,42,38,75,71,67,46,53,53,69,58,53,47,51,32,52,56,58,52,50,37,52,62,69,74,45,81,79,51,61,63,34,18,75,85,77,63,54,59,93,60,69,35,34,42,23,77,92,77,60,26,20,29,32,78,95,42,42,84,80,43,87,80,37,69,78,53,61,35,66,40,50,52,49,54,47,50,32,62,72,63,55,78,93,74,62,85,78,75,88,77,59,69,71,58,52,53,50,41,50,54,52,51,51,52,49,40,56,74,70,65,63,72,86,53,68,68,54,59,50,58,68,45,45,67,59,49,62,56,64,74,74,112

Foldseek 3Di:
DLVVLDDPPDDDVVSVVLVVLLVVCVVVPADNLVSVLLNLLQSCVSLVQDADAQAAPPPRDGDAQWFADPPSRYTHHPVCCVVDPVTPPAGSVLSVVSVVSNVDDSVPPPHDDDDPVSSVSSVVVSVVVCCSRVVDDDPVVVVVVCVVVVVVVVVD

Organism: Streptococcus oralis (NCBI:txid1303)

Sequence (156 aa):
MADASIQDRQPDPALFAFLEQTLQLIDRGLDYEILTNIFEMQILSRFGVSLNIHECCVCHRVGLPFDFSFRLGGVLCPDHYDRDERRAHWDPNALYLLDRFQAVKFSELETISIHDEMKKELRKCLDQLYDEYVGIHLKAKKFIDSLGSWGEILKD

Mean predicted aligned error: 4.99 Å